Protein AF-A0A497QU41-F1 (afdb_monomer_lite)

Structure (mmCIF, N/CA/C/O backbone):
data_AF-A0A497QU41-F1
#
_entry.id   AF-A0A497QU41-F1
#
loop_
_atom_site.group_PDB
_atom_site.id
_atom_site.type_symbol
_atom_site.label_atom_id
_atom_site.label_alt_id
_atom_site.label_comp_id
_atom_site.label_asym_id
_atom_site.label_entity_id
_atom_site.label_seq_id
_atom_site.pdbx_PDB_ins_code
_atom_site.Cartn_x
_atom_site.Cartn_y
_atom_site.Cartn_z
_atom_site.occupancy
_atom_site.B_iso_or_equiv
_atom_site.auth_seq_id
_atom_site.auth_comp_id
_atom_site.auth_asym_id
_atom_site.auth_atom_id
_atom_site.pdbx_PDB_model_num
ATOM 1 N N . MET A 1 1 ? -20.202 18.257 -1.937 1.00 37.16 1 MET A N 1
ATOM 2 C CA . MET A 1 1 ? -18.798 18.695 -1.811 1.00 37.16 1 MET A CA 1
ATOM 3 C C . MET A 1 1 ? -18.062 17.579 -1.088 1.00 37.16 1 MET A C 1
ATOM 5 O O . MET A 1 1 ? -18.137 17.521 0.130 1.00 37.16 1 MET A O 1
ATOM 9 N N . ASN A 1 2 ? -17.485 16.623 -1.822 1.00 43.94 2 ASN A N 1
ATOM 10 C CA . ASN A 1 2 ? -16.671 15.579 -1.199 1.00 43.94 2 ASN A CA 1
ATOM 11 C C . ASN A 1 2 ? -15.349 16.237 -0.822 1.00 43.94 2 ASN A C 1
ATOM 13 O O . ASN A 1 2 ? -14.589 16.638 -1.697 1.00 43.94 2 ASN A O 1
ATOM 17 N N . ILE A 1 3 ? -15.139 16.457 0.472 1.00 51.16 3 ILE A N 1
ATOM 18 C CA . ILE A 1 3 ? -13.852 16.917 0.981 1.00 51.16 3 ILE A CA 1
ATOM 19 C C . ILE A 1 3 ? -12.942 15.697 0.895 1.00 51.16 3 ILE A C 1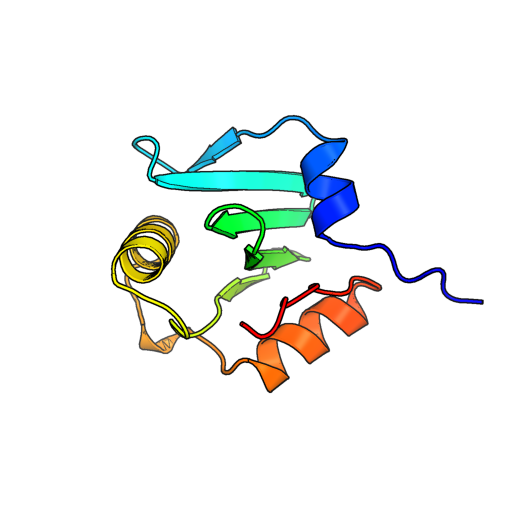
ATOM 21 O O . ILE A 1 3 ? -12.971 14.840 1.775 1.00 51.16 3 ILE A O 1
ATOM 25 N N . GLU A 1 4 ? -12.214 15.575 -0.209 1.00 59.38 4 GLU A N 1
ATOM 26 C CA . GLU A 1 4 ? -11.211 14.531 -0.360 1.00 59.38 4 GLU A CA 1
ATOM 27 C C . GLU A 1 4 ? -10.154 14.718 0.733 1.00 59.38 4 GLU A C 1
ATOM 29 O O . GLU A 1 4 ? -9.548 15.786 0.862 1.00 59.38 4 GLU A O 1
ATOM 34 N N . ARG A 1 5 ? -9.974 13.702 1.581 1.00 70.94 5 ARG A N 1
ATOM 35 C CA . ARG A 1 5 ? -8.987 13.759 2.662 1.00 70.94 5 ARG A CA 1
ATOM 36 C C . ARG A 1 5 ? -7.640 13.274 2.135 1.00 70.94 5 ARG A C 1
ATOM 38 O O . ARG A 1 5 ? -7.533 12.219 1.510 1.00 70.94 5 ARG A O 1
ATOM 45 N N . SER A 1 6 ? -6.593 14.042 2.415 1.00 81.12 6 SER A N 1
ATOM 46 C CA . SER A 1 6 ? -5.214 13.642 2.134 1.00 81.12 6 SER A CA 1
ATOM 47 C C . SER A 1 6 ? -4.829 12.472 3.041 1.00 81.12 6 SER A C 1
ATOM 49 O O . SER A 1 6 ? -4.898 12.565 4.269 1.00 81.12 6 SER A O 1
ATOM 51 N N . ILE A 1 7 ? -4.374 11.367 2.442 1.00 80.50 7 ILE A N 1
ATOM 52 C CA . ILE A 1 7 ? -3.885 10.203 3.195 1.00 80.50 7 ILE A CA 1
ATOM 53 C C . ILE A 1 7 ? -2.680 10.558 4.084 1.00 80.50 7 ILE A C 1
ATOM 55 O O . ILE A 1 7 ? -2.451 9.945 5.128 1.00 80.50 7 ILE A O 1
ATOM 59 N N . LEU A 1 8 ? -1.919 11.580 3.684 1.00 78.56 8 LEU A N 1
ATOM 60 C CA . LEU A 1 8 ? -0.785 12.078 4.448 1.00 78.56 8 LEU A CA 1
ATOM 61 C C . LEU A 1 8 ? -1.241 12.814 5.711 1.00 78.56 8 LEU A C 1
ATOM 63 O O . LEU A 1 8 ? -0.634 12.642 6.764 1.00 78.56 8 LEU A O 1
ATOM 67 N N . ASP A 1 9 ? -2.339 13.562 5.636 1.00 80.69 9 ASP A N 1
ATOM 68 C CA . ASP A 1 9 ? -2.876 14.281 6.794 1.00 80.69 9 ASP A CA 1
ATOM 69 C C . ASP A 1 9 ? -3.371 13.284 7.842 1.00 80.69 9 ASP A C 1
ATOM 71 O O . ASP A 1 9 ? -3.135 13.464 9.036 1.00 80.69 9 ASP A O 1
ATOM 75 N N . ILE A 1 10 ? -3.980 12.180 7.400 1.00 78.44 10 ILE A N 1
ATOM 76 C CA . ILE A 1 10 ? -4.385 11.080 8.284 1.00 78.44 10 ILE A CA 1
ATOM 77 C C . ILE A 1 10 ? -3.163 10.499 8.994 1.00 78.44 10 ILE A C 1
ATOM 79 O O . ILE A 1 10 ? -3.180 10.351 10.216 1.00 78.44 10 ILE A O 1
ATOM 83 N N . LYS A 1 11 ? -2.085 10.220 8.252 1.00 80.31 11 LYS A N 1
ATOM 84 C CA . LYS A 1 11 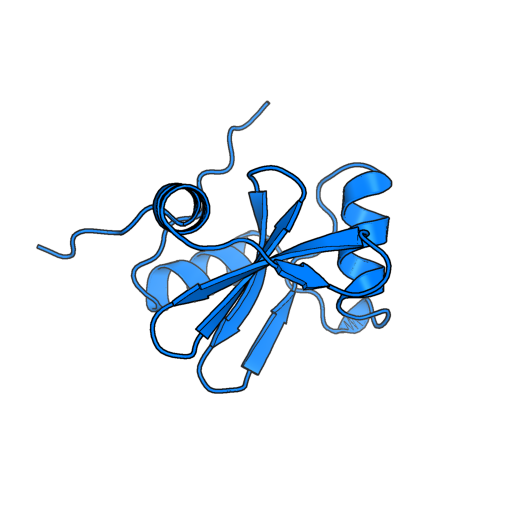? -0.834 9.704 8.818 1.00 80.31 11 LYS A CA 1
ATOM 85 C C . LYS A 1 11 ? -0.237 10.654 9.863 1.00 80.31 11 LYS A C 1
ATOM 87 O O . LYS A 1 11 ? 0.218 10.189 10.902 1.00 80.31 11 LYS A O 1
ATOM 92 N N . LEU A 1 12 ? -0.216 11.960 9.592 1.00 77.62 12 LEU A N 1
ATOM 93 C CA . LEU A 1 12 ? 0.389 12.962 10.478 1.00 77.62 12 LEU A CA 1
ATOM 94 C C . LEU A 1 12 ? -0.411 13.189 11.767 1.00 77.62 12 LEU A C 1
ATOM 96 O O . LEU A 1 12 ? 0.180 13.517 12.792 1.00 77.62 12 LEU A O 1
ATOM 100 N N . ASN A 1 13 ? -1.730 12.993 11.725 1.00 78.81 13 ASN A N 1
ATOM 101 C CA . ASN A 1 13 ? -2.625 13.240 12.860 1.00 78.81 13 ASN A CA 1
ATOM 102 C C . ASN A 1 13 ? -3.021 11.970 13.630 1.00 78.81 13 ASN A C 1
ATOM 104 O O . ASN A 1 13 ? -3.817 12.047 14.565 1.00 78.81 13 ASN A O 1
ATOM 108 N N . SER A 1 14 ? -2.481 10.806 13.259 1.00 74.69 14 SER A N 1
ATOM 109 C CA . SER A 1 14 ? -2.855 9.521 13.855 1.00 74.69 14 SER A CA 1
ATOM 110 C C . SER A 1 14 ? -1.642 8.787 14.432 1.00 74.69 14 SER A C 1
ATOM 112 O O . SER A 1 14 ? -0.540 8.874 13.878 1.00 74.69 14 SER A O 1
ATOM 114 N N . PRO A 1 15 ? -1.812 8.003 15.514 1.00 73.31 15 PRO A N 1
ATOM 115 C CA . PRO A 1 15 ? -0.748 7.157 16.033 1.00 73.31 15 PRO A CA 1
ATOM 116 C C . PRO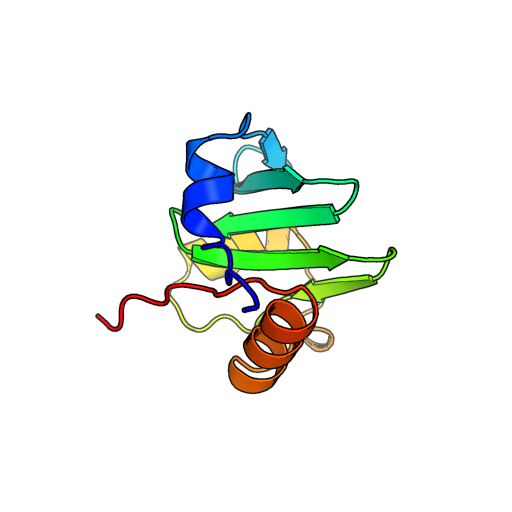 A 1 15 ? -0.207 6.238 14.935 1.00 73.31 15 PRO A C 1
ATOM 118 O O . PRO A 1 15 ? -0.954 5.526 14.258 1.00 73.31 15 PRO A O 1
ATOM 121 N N . THR A 1 16 ? 1.110 6.266 14.753 1.00 73.56 16 THR A N 1
ATOM 122 C CA . THR A 1 16 ? 1.794 5.415 13.784 1.00 73.56 16 THR A CA 1
ATOM 123 C C . THR A 1 16 ? 2.237 4.122 14.460 1.00 73.56 16 THR A C 1
ATOM 125 O O . THR A 1 16 ? 2.883 4.148 15.505 1.00 73.56 16 THR A O 1
ATOM 128 N N . GLN A 1 17 ? 1.924 2.987 13.845 1.00 74.62 17 GLN A N 1
ATOM 129 C CA . GLN A 1 17 ? 2.363 1.662 14.276 1.00 74.62 17 GLN A CA 1
ATOM 130 C C . GLN A 1 17 ? 3.348 1.069 13.263 1.00 74.62 17 GLN A C 1
ATOM 132 O O . GLN A 1 17 ? 3.405 1.502 12.114 1.00 74.62 17 GLN A O 1
ATOM 137 N N . PHE A 1 18 ? 4.137 0.074 13.667 1.00 69.31 18 PHE A N 1
ATOM 138 C CA . PHE A 1 18 ? 5.073 -0.609 12.772 1.00 69.31 18 PHE A CA 1
ATOM 139 C C . PHE A 1 18 ? 4.513 -1.966 12.343 1.00 69.31 18 PHE A C 1
ATOM 141 O O . PHE A 1 18 ? 4.072 -2.758 13.171 1.00 69.31 18 PHE A O 1
ATOM 148 N N . ALA A 1 19 ? 4.573 -2.256 11.047 1.00 61.72 19 ALA A N 1
ATOM 149 C CA . ALA A 1 19 ? 4.377 -3.592 10.512 1.00 61.72 19 ALA A CA 1
ATOM 150 C C . ALA A 1 19 ? 5.689 -4.386 10.646 1.00 61.72 19 ALA A C 1
ATOM 152 O O . ALA A 1 19 ? 6.704 -4.048 10.023 1.00 61.72 19 ALA A O 1
ATOM 153 N N . GLY A 1 20 ? 5.667 -5.437 11.471 1.00 62.22 20 GLY A N 1
ATOM 154 C CA . GLY A 1 20 ? 6.802 -6.339 11.686 1.00 62.22 20 GLY A CA 1
ATOM 155 C C . GLY A 1 20 ? 8.018 -5.674 12.346 1.00 62.22 20 GLY A C 1
ATOM 156 O O . GLY A 1 20 ? 7.890 -4.746 13.145 1.00 62.22 20 GLY A O 1
ATOM 157 N N . ALA A 1 21 ? 9.223 -6.152 12.014 1.00 55.09 21 ALA A N 1
ATOM 158 C CA . ALA A 1 21 ? 10.494 -5.638 12.533 1.00 55.09 21 ALA A CA 1
ATOM 159 C C . ALA A 1 21 ? 10.842 -4.258 11.932 1.00 55.09 21 ALA A C 1
ATOM 161 O O . ALA A 1 21 ? 11.730 -4.134 11.088 1.00 55.09 21 ALA A O 1
ATOM 162 N N . LYS A 1 22 ? 10.111 -3.217 12.354 1.00 60.19 22 LYS A N 1
ATOM 163 C CA . LYS A 1 22 ? 10.331 -1.795 12.015 1.00 60.19 22 LYS A CA 1
ATOM 164 C C . LYS A 1 22 ? 10.381 -1.484 10.509 1.00 60.19 22 LYS A C 1
ATOM 166 O O . LYS A 1 22 ? 11.106 -0.586 10.094 1.00 60.19 22 LYS A O 1
ATOM 171 N N . SER A 1 23 ? 9.653 -2.236 9.682 1.00 64.88 23 SER A N 1
ATOM 172 C CA . SER A 1 23 ? 9.808 -2.167 8.224 1.00 64.88 23 SER A CA 1
ATOM 173 C C . SER A 1 23 ? 8.882 -1.124 7.599 1.00 64.88 23 SER A C 1
ATOM 175 O O . SER A 1 23 ? 9.359 -0.112 7.114 1.00 64.88 23 SER A O 1
ATOM 177 N N . ALA A 1 24 ? 7.564 -1.318 7.643 1.00 74.00 24 ALA A N 1
ATOM 178 C CA . ALA A 1 24 ? 6.599 -0.333 7.147 1.00 74.00 24 ALA A CA 1
ATOM 179 C C . ALA A 1 24 ? 5.866 0.310 8.324 1.00 74.00 24 ALA A C 1
ATOM 181 O O . ALA A 1 24 ? 5.586 -0.368 9.311 1.00 74.00 24 ALA A O 1
ATOM 182 N N . THR A 1 25 ? 5.533 1.592 8.231 1.00 85.81 25 THR A N 1
ATOM 183 C CA . THR A 1 25 ? 4.622 2.215 9.193 1.00 85.81 25 THR A CA 1
ATOM 184 C C . THR A 1 25 ? 3.187 2.055 8.723 1.00 85.81 25 THR A C 1
ATOM 186 O O . THR A 1 25 ? 2.939 1.981 7.523 1.00 85.81 25 THR A O 1
ATOM 189 N N . TYR A 1 26 ? 2.232 1.984 9.642 1.00 87.94 26 TYR A N 1
ATOM 190 C CA . TYR A 1 26 ? 0.820 1.990 9.297 1.00 87.94 26 TYR A CA 1
ATOM 191 C C . TYR A 1 26 ? 0.001 2.805 10.286 1.00 87.94 26 TYR A C 1
ATOM 193 O O . TYR A 1 26 ? 0.409 3.020 11.428 1.00 87.94 26 TYR A O 1
ATOM 201 N N . THR A 1 27 ? -1.156 3.262 9.831 1.00 88.62 27 THR A N 1
ATOM 202 C CA . THR A 1 27 ? -2.162 3.901 10.672 1.00 88.62 27 THR A CA 1
ATOM 203 C C . THR A 1 27 ? -3.527 3.273 10.427 1.00 88.62 27 THR A C 1
ATOM 205 O O . THR A 1 27 ? -3.708 2.544 9.450 1.00 88.62 27 THR A O 1
ATOM 208 N N . THR A 1 28 ? -4.460 3.497 11.346 1.00 87.50 28 THR A N 1
ATOM 209 C CA . THR A 1 28 ? -5.832 2.989 11.256 1.00 87.50 28 THR A CA 1
ATOM 210 C C . THR A 1 28 ? -6.796 4.162 11.305 1.00 87.50 28 THR A C 1
ATOM 212 O O . THR A 1 28 ? -6.691 4.997 12.200 1.00 87.50 28 THR A O 1
ATOM 215 N N . LEU A 1 29 ? -7.732 4.211 10.363 1.00 84.56 29 LEU A N 1
ATOM 216 C CA . LEU A 1 29 ? -8.809 5.192 10.317 1.00 84.56 29 LEU A CA 1
ATOM 217 C C . LEU A 1 29 ? -10.118 4.436 10.116 1.00 84.56 29 LEU A C 1
ATOM 219 O O . LEU A 1 29 ? -10.239 3.694 9.154 1.00 84.56 29 LEU A O 1
ATOM 223 N N . GLU A 1 30 ? -11.074 4.606 11.031 1.00 84.31 30 GLU A N 1
ATOM 224 C CA . GLU A 1 30 ? -12.441 4.066 10.887 1.00 84.31 30 GLU A CA 1
ATOM 225 C C . GLU A 1 30 ? -12.513 2.541 10.625 1.00 84.31 30 GLU A C 1
ATOM 227 O O . GLU A 1 30 ? -13.486 2.035 10.085 1.00 84.31 30 GLU A O 1
ATOM 232 N N . GLY A 1 31 ? -11.496 1.786 11.057 1.00 85.44 31 GLY A N 1
ATOM 233 C CA . GLY A 1 31 ? -11.398 0.333 10.850 1.00 85.44 31 GLY A CA 1
ATOM 234 C C . GLY A 1 31 ? -10.558 -0.081 9.637 1.00 85.44 31 GLY A C 1
ATOM 235 O O . GLY A 1 31 ? -10.138 -1.237 9.560 1.00 85.44 31 GLY A O 1
ATOM 236 N N . ASP A 1 32 ? -10.220 0.863 8.762 1.00 90.00 32 ASP A N 1
ATOM 237 C CA . ASP A 1 32 ? -9.327 0.655 7.628 1.00 90.00 32 ASP A CA 1
ATOM 238 C C . ASP A 1 32 ? -7.868 0.895 8.022 1.00 90.00 32 ASP A C 1
ATOM 240 O O . ASP A 1 32 ? -7.552 1.747 8.855 1.00 90.00 32 ASP A O 1
ATOM 244 N N . GLN A 1 33 ? -6.952 0.144 7.412 1.00 92.00 33 GLN A N 1
ATOM 245 C CA . GLN A 1 33 ? -5.516 0.228 7.693 1.00 92.00 33 GLN A CA 1
ATOM 246 C C . GLN A 1 33 ? -4.759 0.749 6.480 1.00 92.00 33 GLN A C 1
ATOM 248 O O . GLN A 1 33 ? -4.964 0.270 5.370 1.00 92.00 33 GLN A O 1
ATOM 253 N N . PHE A 1 34 ? -3.824 1.669 6.694 1.00 91.50 34 PHE A N 1
ATOM 254 C CA . PHE A 1 34 ? -3.032 2.286 5.631 1.00 91.50 34 PHE A CA 1
ATOM 255 C C . PHE A 1 34 ? -1.551 2.164 5.959 1.00 91.50 34 PHE A C 1
ATOM 257 O O . PHE A 1 34 ? -1.119 2.627 7.012 1.00 91.50 34 PHE A O 1
ATOM 264 N N . TRP A 1 35 ? -0.775 1.547 5.068 1.00 92.12 35 TRP A N 1
ATOM 265 C CA . TRP A 1 35 ? 0.667 1.357 5.210 1.00 92.12 35 TRP A CA 1
ATOM 266 C C . TRP A 1 35 ? 1.444 2.353 4.364 1.00 92.12 35 TRP A C 1
ATOM 268 O O . TRP A 1 35 ? 1.118 2.601 3.200 1.00 92.12 35 TRP A O 1
ATOM 278 N N . PHE A 1 36 ? 2.547 2.838 4.922 1.00 88.62 36 PHE A N 1
ATOM 279 C CA . PHE A 1 36 ? 3.367 3.877 4.334 1.00 88.62 36 PHE A CA 1
ATOM 280 C C . PHE A 1 36 ? 4.836 3.470 4.219 1.00 88.62 36 PHE A C 1
ATOM 282 O O . PHE A 1 36 ? 5.413 2.777 5.061 1.00 88.62 36 PHE A O 1
ATOM 289 N N . SER A 1 37 ? 5.456 3.960 3.149 1.00 86.31 37 SER A N 1
ATOM 290 C CA . SER A 1 37 ? 6.901 4.049 2.986 1.00 86.31 37 SER A CA 1
ATOM 291 C C . SER A 1 37 ? 7.281 5.517 3.081 1.00 86.31 37 SER A C 1
ATOM 293 O O . SER A 1 37 ? 7.016 6.272 2.147 1.00 86.31 37 SER A O 1
ATOM 295 N N . TYR A 1 38 ? 7.886 5.924 4.199 1.00 83.44 38 TYR A N 1
ATOM 296 C CA . TYR A 1 38 ? 7.978 7.342 4.564 1.00 83.44 38 TYR A CA 1
ATOM 297 C C . TYR A 1 38 ? 6.580 7.970 4.505 1.00 83.44 38 TYR A C 1
ATOM 299 O O . TYR A 1 38 ? 5.692 7.486 5.200 1.00 83.44 38 TYR A O 1
ATOM 307 N N . ASP A 1 39 ? 6.359 8.998 3.690 1.00 83.88 39 ASP A N 1
ATOM 308 C CA . ASP A 1 39 ? 5.085 9.722 3.566 1.00 83.88 39 ASP A CA 1
ATOM 309 C C . ASP A 1 39 ? 4.179 9.203 2.445 1.00 83.88 39 ASP A C 1
ATOM 311 O O . ASP A 1 39 ? 3.095 9.729 2.220 1.00 83.88 39 ASP A O 1
ATOM 315 N N . THR A 1 40 ? 4.598 8.159 1.735 1.00 86.12 40 THR A N 1
ATOM 316 C CA . THR A 1 40 ? 3.841 7.613 0.607 1.00 86.12 40 THR A CA 1
ATOM 317 C C . THR A 1 40 ? 3.022 6.407 1.036 1.00 86.12 40 THR A C 1
ATOM 319 O O . THR A 1 40 ? 3.587 5.451 1.568 1.00 86.12 40 THR A O 1
ATOM 322 N N . CYS A 1 41 ? 1.711 6.418 0.774 1.00 91.12 41 CYS A N 1
ATOM 323 C CA . CYS A 1 41 ? 0.863 5.245 0.985 1.00 91.12 41 CYS A CA 1
ATOM 324 C C . CYS A 1 41 ? 1.190 4.174 -0.068 1.00 91.12 41 CYS A C 1
ATOM 326 O O . CYS A 1 41 ? 1.183 4.455 -1.269 1.00 91.12 41 CYS A O 1
ATOM 328 N N . ILE A 1 42 ? 1.510 2.962 0.391 1.00 92.25 42 ILE A N 1
ATOM 329 C CA . ILE A 1 42 ? 1.976 1.837 -0.443 1.00 92.25 42 ILE A CA 1
ATOM 330 C C . ILE A 1 42 ? 1.093 0.587 -0.332 1.00 92.25 42 ILE A C 1
ATOM 332 O O . ILE A 1 42 ? 1.190 -0.323 -1.157 1.00 92.25 42 ILE A O 1
ATOM 336 N N . ALA A 1 43 ? 0.228 0.524 0.676 1.00 94.56 43 ALA A N 1
ATOM 337 C CA . ALA A 1 43 ? -0.819 -0.480 0.775 1.00 94.56 43 ALA A CA 1
ATOM 338 C C . ALA A 1 43 ? -1.953 0.046 1.649 1.00 94.56 43 ALA A C 1
ATOM 340 O O . ALA A 1 43 ? -1.732 0.899 2.506 1.00 94.56 43 ALA A O 1
ATOM 341 N N . PHE A 1 44 ? -3.145 -0.507 1.482 1.00 94.19 44 PHE A N 1
ATOM 342 C CA . PHE A 1 44 ? -4.248 -0.280 2.405 1.00 94.19 44 PHE A CA 1
ATOM 343 C C . PHE A 1 44 ? -5.157 -1.502 2.479 1.00 94.19 44 PHE A C 1
ATOM 345 O O . PHE A 1 44 ? -5.209 -2.319 1.558 1.00 94.19 44 PHE A O 1
ATOM 352 N N . ARG A 1 45 ? -5.861 -1.639 3.596 1.00 94.75 45 ARG A N 1
ATOM 353 C CA . ARG A 1 45 ? -6.863 -2.663 3.839 1.00 94.75 45 ARG A CA 1
ATOM 354 C C . ARG A 1 45 ? -8.145 -1.924 4.147 1.00 94.75 45 ARG A C 1
ATOM 356 O O . ARG A 1 45 ? -8.230 -1.303 5.199 1.00 94.75 45 ARG A O 1
ATOM 363 N N . ALA A 1 46 ? -9.086 -2.029 3.223 1.00 91.12 46 ALA A N 1
ATOM 364 C CA . ALA A 1 46 ? -10.425 -1.493 3.368 1.00 91.12 46 ALA A CA 1
ATOM 365 C C . ALA A 1 46 ? -11.432 -2.625 3.206 1.00 91.12 46 ALA A C 1
ATOM 367 O O . ALA A 1 46 ? -11.215 -3.514 2.377 1.00 91.12 46 ALA A O 1
ATOM 368 N N . GLU A 1 47 ? -12.471 -2.641 4.041 1.00 88.06 47 GLU A N 1
ATOM 369 C CA . GLU A 1 47 ? -13.520 -3.678 4.012 1.00 88.06 47 GLU A CA 1
ATOM 370 C C . GLU A 1 47 ? -12.945 -5.116 4.060 1.00 88.06 47 GLU A C 1
ATOM 372 O O . GLU A 1 47 ? -13.399 -6.038 3.385 1.00 88.06 47 GLU A O 1
ATOM 377 N N . GLY A 1 48 ? -11.852 -5.313 4.808 1.00 88.38 48 GLY A N 1
ATOM 378 C CA . GLY A 1 48 ? -11.149 -6.600 4.907 1.00 88.38 48 GLY A CA 1
ATOM 379 C C . GLY A 1 48 ? -10.293 -6.984 3.689 1.00 88.38 48 GLY A C 1
ATOM 380 O O . GLY A 1 48 ? -9.558 -7.973 3.751 1.00 88.38 48 GLY A O 1
ATOM 381 N N . LYS A 1 49 ? -10.302 -6.196 2.608 1.00 92.25 49 LYS A N 1
ATOM 382 C CA . LYS A 1 49 ? -9.527 -6.448 1.389 1.00 92.25 49 LYS A CA 1
ATOM 383 C C . LYS A 1 49 ? -8.218 -5.669 1.383 1.00 92.25 49 LYS A C 1
ATOM 385 O O . LYS A 1 49 ? -8.198 -4.442 1.337 1.00 92.25 49 LYS A O 1
ATOM 390 N N . LEU A 1 50 ? -7.103 -6.397 1.357 1.00 94.75 50 LEU A N 1
ATOM 391 C CA . LEU A 1 50 ? -5.770 -5.816 1.214 1.00 94.75 50 LEU A CA 1
ATOM 392 C C . LEU A 1 50 ? -5.488 -5.462 -0.254 1.00 94.75 50 LEU A C 1
ATOM 394 O O . LEU A 1 50 ? -5.556 -6.313 -1.140 1.00 94.75 50 LEU A O 1
ATOM 398 N N . THR A 1 51 ? -5.135 -4.206 -0.500 1.00 96.25 51 THR A N 1
ATOM 399 C CA . THR A 1 51 ? -4.652 -3.697 -1.784 1.00 96.25 51 THR A CA 1
ATOM 400 C C . THR A 1 51 ? -3.216 -3.213 -1.609 1.00 96.25 51 THR A C 1
ATOM 402 O O . THR A 1 51 ? -2.925 -2.417 -0.721 1.00 96.25 51 THR A O 1
ATOM 405 N N . ILE A 1 52 ? -2.312 -3.684 -2.468 1.00 95.81 52 ILE A N 1
ATOM 406 C CA . ILE A 1 52 ? -0.879 -3.374 -2.413 1.00 95.81 52 ILE A CA 1
ATOM 407 C C . ILE A 1 52 ? -0.445 -2.856 -3.779 1.00 95.81 52 ILE A C 1
ATOM 409 O O . ILE A 1 52 ? -0.775 -3.470 -4.792 1.00 95.81 52 ILE A O 1
ATOM 413 N N . ILE A 1 53 ? 0.306 -1.758 -3.821 1.00 95.88 53 ILE A N 1
ATOM 414 C CA . ILE A 1 53 ? 0.833 -1.217 -5.077 1.00 95.88 53 ILE A CA 1
ATOM 415 C C . ILE A 1 53 ? 2.078 -1.989 -5.540 1.00 95.88 53 ILE A C 1
ATOM 417 O O . ILE A 1 53 ? 2.852 -2.519 -4.733 1.00 95.88 53 ILE A O 1
ATOM 421 N N . LYS A 1 54 ? 2.314 -2.059 -6.853 1.00 95.88 54 LYS A N 1
ATOM 422 C CA . LYS A 1 54 ? 3.617 -2.482 -7.385 1.00 95.88 54 LYS A CA 1
ATOM 423 C C . LYS A 1 54 ? 4.708 -1.534 -6.890 1.00 95.88 54 LYS A C 1
ATOM 425 O O . LYS A 1 54 ? 4.460 -0.367 -6.612 1.00 95.88 54 LYS A O 1
ATOM 430 N N . ASN A 1 55 ? 5.935 -2.037 -6.764 1.00 93.38 55 ASN A N 1
ATOM 431 C CA . ASN A 1 55 ? 7.034 -1.169 -6.359 1.00 93.38 55 ASN A CA 1
ATOM 432 C C . ASN A 1 55 ? 7.359 -0.192 -7.496 1.00 93.38 55 ASN A C 1
ATOM 434 O O . ASN A 1 55 ? 7.898 -0.615 -8.514 1.00 93.38 55 ASN A O 1
ATOM 438 N N . LEU A 1 56 ? 7.040 1.085 -7.301 1.00 89.50 56 LEU A N 1
ATOM 439 C CA . LEU A 1 56 ? 7.361 2.173 -8.231 1.00 89.50 56 LEU A CA 1
ATOM 440 C C . LEU A 1 56 ? 8.640 2.924 -7.831 1.00 89.50 56 LEU A C 1
ATOM 442 O O . LEU A 1 56 ? 9.028 3.881 -8.490 1.00 89.50 56 LEU A O 1
ATOM 446 N N . TRP A 1 57 ? 9.279 2.508 -6.734 1.00 88.38 57 TRP A N 1
ATOM 447 C CA . TRP A 1 57 ? 10.429 3.181 -6.135 1.00 88.38 57 TRP A CA 1
ATOM 448 C C . TRP A 1 57 ? 11.605 2.211 -5.942 1.00 88.38 57 TRP A C 1
ATOM 450 O O . TRP A 1 57 ? 11.671 1.122 -6.512 1.00 88.38 57 TRP A O 1
ATOM 460 N N . SER A 1 58 ? 12.556 2.620 -5.104 1.00 86.12 58 SER A N 1
ATOM 461 C CA . SER A 1 58 ? 13.790 1.897 -4.796 1.00 86.12 58 SER A CA 1
ATOM 462 C C . SER A 1 58 ? 13.583 0.686 -3.861 1.00 86.12 58 SER A C 1
ATOM 464 O O . SER A 1 58 ? 12.481 0.355 -3.413 1.00 86.12 58 SER A O 1
ATOM 466 N N . ASN A 1 59 ? 14.690 0.021 -3.533 1.00 88.50 59 ASN A N 1
ATOM 467 C CA . ASN A 1 59 ? 14.780 -1.176 -2.698 1.00 88.50 59 ASN A CA 1
ATOM 468 C C . ASN A 1 59 ? 14.149 -1.009 -1.309 1.00 88.50 59 ASN A C 1
ATOM 470 O O . ASN A 1 59 ? 13.629 -1.976 -0.754 1.00 88.50 59 ASN A O 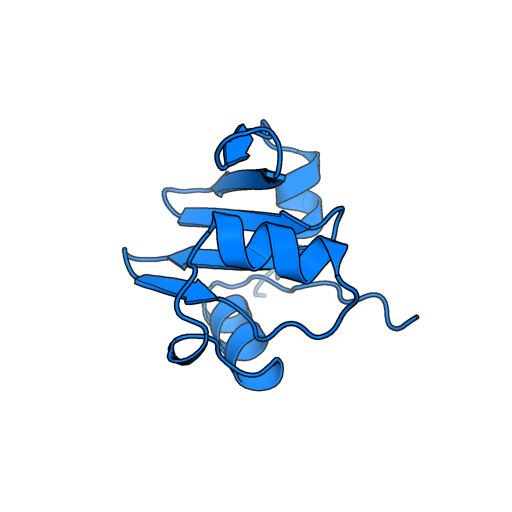1
ATOM 474 N N . THR A 1 60 ? 14.168 0.195 -0.731 1.00 88.31 60 THR A N 1
ATOM 475 C CA . THR A 1 60 ? 13.547 0.449 0.579 1.00 88.31 60 THR A CA 1
ATOM 476 C C . THR A 1 60 ? 12.040 0.214 0.539 1.00 88.31 60 THR A C 1
ATOM 478 O O . THR A 1 60 ? 11.533 -0.576 1.332 1.00 88.31 60 THR A O 1
ATOM 481 N N . THR A 1 61 ? 11.337 0.774 -0.446 1.00 89.44 61 THR A N 1
ATOM 482 C CA . THR A 1 61 ? 9.900 0.528 -0.612 1.00 89.44 61 THR A CA 1
ATOM 483 C C . THR A 1 61 ? 9.617 -0.927 -0.968 1.00 89.44 61 THR A C 1
ATOM 485 O O . THR A 1 61 ? 8.689 -1.524 -0.428 1.00 89.44 61 THR A O 1
ATOM 488 N N . GLY A 1 62 ? 10.477 -1.554 -1.778 1.00 90.12 62 GLY A N 1
ATOM 489 C CA . GLY A 1 62 ? 10.412 -2.993 -2.039 1.00 90.12 62 GLY A CA 1
ATOM 490 C C . GLY A 1 62 ? 10.462 -3.848 -0.764 1.00 90.12 62 GLY A C 1
ATOM 491 O O . GLY A 1 62 ? 9.686 -4.795 -0.633 1.00 90.12 62 GLY A O 1
ATOM 492 N N . ARG A 1 63 ? 11.323 -3.496 0.204 1.00 89.62 63 ARG A N 1
ATOM 493 C CA . ARG A 1 63 ? 11.393 -4.167 1.515 1.00 89.62 63 ARG A CA 1
ATOM 494 C C . ARG A 1 63 ? 10.112 -3.979 2.322 1.00 89.62 63 ARG A C 1
ATOM 496 O O . ARG A 1 63 ? 9.616 -4.957 2.871 1.00 89.62 63 ARG A O 1
ATOM 503 N N . HIS A 1 64 ? 9.555 -2.769 2.354 1.00 90.31 64 HIS A N 1
ATOM 504 C CA . HIS A 1 64 ? 8.295 -2.496 3.056 1.00 90.31 64 HIS A CA 1
ATOM 505 C C . HIS A 1 64 ? 7.140 -3.304 2.456 1.00 90.31 64 HIS A C 1
ATOM 507 O O . HIS A 1 64 ? 6.397 -3.952 3.186 1.00 90.31 64 HIS A O 1
ATOM 513 N N . LEU A 1 65 ? 7.044 -3.351 1.125 1.00 92.12 65 LEU A N 1
ATOM 514 C CA . LEU A 1 65 ? 6.038 -4.146 0.422 1.00 92.12 65 LEU A CA 1
ATOM 515 C C . LEU A 1 65 ? 6.171 -5.639 0.742 1.00 92.12 65 LEU A C 1
ATOM 517 O O . LEU A 1 65 ? 5.169 -6.289 1.006 1.00 92.12 65 LEU A O 1
ATOM 521 N N . ASN A 1 66 ? 7.394 -6.177 0.775 1.00 91.81 66 ASN A N 1
ATOM 522 C CA . ASN A 1 66 ? 7.630 -7.579 1.137 1.00 91.81 66 ASN A CA 1
ATOM 523 C C . ASN A 1 66 ? 7.324 -7.885 2.613 1.00 91.81 66 ASN A C 1
ATOM 525 O O . ASN A 1 66 ? 7.020 -9.032 2.934 1.00 91.81 66 ASN A O 1
ATOM 529 N N . ALA A 1 67 ? 7.438 -6.895 3.503 1.00 90.00 67 ALA A N 1
ATOM 530 C CA . ALA A 1 67 ? 7.046 -7.032 4.903 1.00 90.00 67 ALA A CA 1
ATOM 531 C C . ALA A 1 67 ? 5.517 -7.080 5.074 1.00 90.00 67 ALA A C 1
ATOM 533 O O . ALA A 1 67 ? 5.040 -7.698 6.020 1.00 90.00 67 ALA A O 1
ATOM 534 N N . ILE A 1 68 ? 4.770 -6.455 4.157 1.00 90.75 68 ILE A N 1
ATOM 535 C CA . ILE A 1 68 ? 3.301 -6.483 4.121 1.00 90.75 68 ILE A CA 1
ATOM 536 C C . ILE A 1 68 ? 2.809 -7.792 3.487 1.00 90.75 68 ILE A C 1
ATOM 538 O O . ILE A 1 68 ? 2.062 -8.535 4.114 1.00 90.75 68 ILE A O 1
ATOM 542 N N . ASP A 1 69 ? 3.241 -8.083 2.256 1.00 91.25 69 ASP A N 1
ATOM 543 C CA . ASP A 1 69 ? 2.997 -9.355 1.568 1.00 91.25 69 ASP A CA 1
ATOM 544 C C . ASP A 1 69 ? 4.138 -9.647 0.571 1.00 91.25 69 ASP A C 1
ATOM 546 O O . ASP A 1 69 ? 4.508 -8.832 -0.291 1.00 91.25 69 ASP A O 1
ATOM 550 N N . LYS A 1 70 ? 4.711 -10.849 0.684 1.00 91.69 70 LYS A N 1
ATOM 551 C CA . LYS A 1 70 ? 5.799 -11.328 -0.179 1.00 91.69 70 LYS A CA 1
ATOM 552 C C . LYS A 1 70 ? 5.316 -11.682 -1.587 1.00 91.69 70 LYS A C 1
ATOM 554 O O . LYS A 1 70 ? 6.126 -11.684 -2.514 1.00 91.69 70 LYS A O 1
ATOM 559 N N . ASP A 1 71 ? 4.028 -11.964 -1.759 1.00 93.38 71 ASP A N 1
ATOM 560 C CA . ASP A 1 71 ? 3.435 -12.327 -3.037 1.00 93.38 71 ASP A CA 1
ATOM 561 C C . ASP A 1 71 ? 3.282 -11.099 -3.944 1.00 93.38 71 ASP A C 1
ATOM 563 O O . ASP A 1 71 ? 2.395 -10.255 -3.797 1.00 93.38 71 ASP A O 1
ATOM 567 N N . LYS A 1 72 ? 4.188 -10.996 -4.917 1.00 93.50 72 LYS A N 1
ATOM 568 C CA . LYS A 1 72 ? 4.225 -9.878 -5.863 1.00 93.50 72 LYS A CA 1
ATOM 569 C C . LYS A 1 72 ? 3.089 -9.928 -6.886 1.00 93.50 72 LYS A C 1
ATOM 571 O O . LYS A 1 72 ? 2.783 -8.886 -7.458 1.00 93.50 72 LYS A O 1
ATOM 576 N N . SER A 1 73 ? 2.472 -11.091 -7.113 1.00 94.31 73 SER A N 1
ATOM 577 C CA . SER A 1 73 ? 1.427 -11.262 -8.134 1.00 94.31 73 SER A CA 1
ATOM 578 C C . SER A 1 73 ? 0.124 -10.539 -7.777 1.00 94.31 73 SER A C 1
ATOM 580 O O . SER A 1 73 ? -0.620 -10.125 -8.659 1.00 94.31 73 SER A O 1
ATOM 582 N N . LYS A 1 74 ? -0.112 -10.308 -6.481 1.00 92.56 74 LYS A N 1
ATOM 583 C CA . LYS A 1 74 ? -1.288 -9.599 -5.954 1.00 92.56 74 LYS A CA 1
ATOM 584 C C . LYS A 1 74 ? -1.188 -8.075 -6.049 1.00 92.56 74 LYS A C 1
ATOM 586 O O . LYS A 1 74 ? -2.145 -7.374 -5.714 1.00 92.56 74 LYS A O 1
ATOM 591 N N . ARG A 1 75 ? -0.026 -7.545 -6.443 1.00 96.00 75 ARG A N 1
ATOM 592 C CA . ARG A 1 75 ? 0.235 -6.103 -6.460 1.00 96.00 75 ARG A CA 1
ATOM 593 C C . ARG A 1 75 ? -0.395 -5.458 -7.689 1.00 96.00 75 ARG A C 1
ATOM 595 O O . ARG A 1 75 ? -0.217 -5.936 -8.807 1.00 96.00 75 ARG A O 1
ATOM 602 N N . VAL A 1 76 ? -1.091 -4.348 -7.479 1.00 96.44 76 VAL A N 1
ATOM 603 C CA . VAL A 1 76 ? -1.783 -3.602 -8.535 1.00 96.44 76 VAL A CA 1
ATOM 604 C C . VAL A 1 76 ? -0.941 -2.432 -9.038 1.00 96.44 76 VAL A C 1
ATOM 606 O O . VAL A 1 76 ? -0.090 -1.906 -8.318 1.00 96.44 76 VAL A O 1
ATOM 609 N N . ASP A 1 77 ? -1.171 -2.023 -10.281 1.00 95.81 77 ASP A N 1
ATOM 610 C CA . ASP A 1 77 ? -0.543 -0.831 -10.854 1.00 95.81 77 ASP A CA 1
ATOM 611 C C . ASP A 1 77 ? -1.023 0.458 -10.173 1.00 95.81 77 ASP A C 1
ATOM 613 O O . ASP A 1 77 ? -2.063 0.479 -9.510 1.00 95.81 77 ASP A O 1
ATOM 617 N N . GLN A 1 78 ? -0.257 1.540 -10.346 1.00 92.88 78 GLN A N 1
ATOM 618 C CA . GLN A 1 78 ? -0.512 2.828 -9.695 1.00 92.88 78 GLN A CA 1
ATOM 619 C C . GLN A 1 78 ? -1.921 3.354 -9.953 1.00 92.88 78 GLN A C 1
ATOM 621 O O . GLN A 1 78 ? -2.603 3.774 -9.026 1.00 92.88 78 GLN A O 1
ATOM 626 N N . GLU A 1 79 ? -2.368 3.295 -11.204 1.00 91.88 79 GLU A N 1
ATOM 627 C CA . GLU A 1 79 ? -3.686 3.781 -11.606 1.00 91.88 79 GLU A CA 1
ATOM 628 C C . GLU A 1 79 ? -4.809 3.036 -10.870 1.00 91.88 79 GLU A C 1
ATOM 630 O O . GLU A 1 79 ? -5.696 3.650 -10.280 1.00 91.88 79 GLU A O 1
ATOM 635 N N . VAL A 1 80 ? -4.724 1.703 -10.817 1.00 93.94 80 VAL A N 1
ATOM 636 C CA . VAL A 1 80 ? -5.691 0.859 -10.100 1.00 93.94 80 VAL A CA 1
ATOM 637 C C . VAL A 1 80 ? -5.645 1.128 -8.597 1.00 93.94 80 VAL A C 1
ATOM 639 O O . VAL A 1 80 ? -6.687 1.133 -7.943 1.00 93.94 80 VAL A O 1
ATOM 642 N N . PHE A 1 81 ? -4.453 1.337 -8.038 1.00 94.19 81 PHE A N 1
ATOM 643 C CA . PHE A 1 81 ? -4.279 1.660 -6.625 1.00 94.19 81 PHE A CA 1
ATOM 644 C C . PHE A 1 81 ? -4.965 2.981 -6.263 1.00 94.19 81 PHE A C 1
ATOM 646 O O . PHE A 1 81 ? -5.745 3.028 -5.314 1.00 94.19 81 PHE A O 1
ATOM 653 N N . ASN A 1 82 ? -4.720 4.023 -7.057 1.00 89.94 82 ASN A N 1
ATOM 654 C CA . ASN A 1 82 ? -5.245 5.367 -6.826 1.00 89.94 82 ASN A CA 1
ATOM 655 C C . ASN A 1 82 ? -6.756 5.401 -6.961 1.00 89.94 82 ASN A C 1
ATOM 657 O O . ASN A 1 82 ? -7.430 5.866 -6.053 1.00 89.94 82 ASN A O 1
ATOM 661 N N . LYS A 1 83 ? -7.289 4.787 -8.021 1.00 91.19 83 LYS A N 1
ATOM 662 C CA . LYS A 1 83 ? -8.733 4.689 -8.227 1.00 91.19 83 LYS A CA 1
ATOM 663 C C . LYS A 1 83 ? -9.440 4.019 -7.048 1.00 91.19 83 LYS A C 1
ATOM 665 O O . LYS A 1 83 ? -10.547 4.399 -6.691 1.00 91.19 83 LYS A O 1
ATOM 670 N N . ARG A 1 84 ? -8.815 3.015 -6.422 1.00 92.44 84 ARG A N 1
ATOM 671 C CA . ARG A 1 84 ? -9.385 2.374 -5.228 1.00 92.44 84 ARG A CA 1
ATOM 672 C C . ARG A 1 84 ? -9.300 3.259 -3.983 1.00 92.44 84 ARG A C 1
ATOM 674 O O . ARG A 1 84 ? -10.202 3.173 -3.165 1.00 92.44 84 ARG A O 1
ATOM 681 N N . LEU A 1 85 ? -8.264 4.086 -3.833 1.00 88.38 85 LEU A N 1
ATOM 682 C CA . LEU A 1 85 ? -8.196 5.078 -2.751 1.00 88.38 85 LEU A CA 1
ATOM 683 C C . LEU A 1 85 ? -9.228 6.197 -2.938 1.00 88.38 85 LEU A C 1
ATOM 685 O O . LEU A 1 85 ? -9.895 6.568 -1.978 1.00 88.38 85 LEU A O 1
ATOM 689 N N . GLU A 1 86 ? -9.418 6.671 -4.167 1.00 88.69 86 GLU A N 1
ATOM 690 C CA . GLU A 1 86 ? -10.417 7.694 -4.501 1.00 88.69 86 GLU A CA 1
ATOM 691 C C . GLU A 1 86 ? -11.841 7.218 -4.192 1.00 88.69 86 GLU A C 1
ATOM 693 O O . GLU A 1 86 ? -12.650 7.983 -3.674 1.00 88.69 86 GLU A O 1
ATOM 698 N N . VAL A 1 87 ? -12.140 5.933 -4.425 1.00 88.44 87 VAL A N 1
ATOM 699 C CA . VAL A 1 87 ? -13.417 5.314 -4.017 1.00 88.44 87 VAL A CA 1
ATOM 700 C C . VAL A 1 87 ? -13.631 5.383 -2.499 1.00 88.44 87 VAL A C 1
ATOM 702 O O . VAL A 1 87 ? -14.772 5.492 -2.058 1.00 88.44 87 VAL A O 1
ATOM 705 N N . LEU A 1 88 ? -12.557 5.381 -1.704 1.00 85.56 88 LEU A N 1
ATOM 706 C CA . LEU A 1 88 ? -12.607 5.583 -0.250 1.00 85.56 88 LEU A CA 1
ATOM 707 C C . LEU A 1 88 ? -12.662 7.074 0.145 1.00 85.56 88 LEU A C 1
ATOM 709 O O . LEU A 1 88 ? -12.626 7.396 1.329 1.00 85.56 88 LEU A O 1
ATOM 713 N N . GLY A 1 89 ? -12.720 8.000 -0.819 1.00 84.44 89 GLY A N 1
ATOM 714 C CA . GLY A 1 89 ? -12.675 9.446 -0.578 1.00 84.44 89 GLY A CA 1
ATOM 715 C C . GLY A 1 89 ? -11.287 9.966 -0.187 1.00 84.44 89 GLY A C 1
ATOM 716 O O . GLY A 1 89 ? -11.173 11.037 0.419 1.00 84.44 89 GLY A O 1
ATOM 717 N N . LEU A 1 90 ? -10.236 9.200 -0.498 1.00 84.94 90 LEU A N 1
ATOM 718 C CA . LEU A 1 90 ? -8.858 9.475 -0.103 1.00 84.94 90 LEU A CA 1
ATOM 719 C C . LEU A 1 90 ? -7.984 9.736 -1.325 1.00 84.94 90 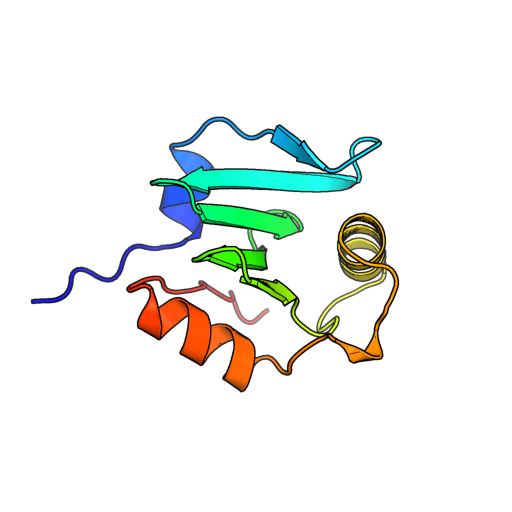LEU A C 1
ATOM 721 O O . LEU A 1 90 ? -8.035 9.001 -2.309 1.00 84.94 90 LEU A O 1
ATOM 725 N N . ILE A 1 91 ? -7.102 10.730 -1.227 1.00 80.38 91 ILE A N 1
ATOM 726 C CA . ILE A 1 91 ? -6.083 10.976 -2.253 1.00 80.38 91 ILE A CA 1
ATOM 727 C C . ILE A 1 91 ? -4.714 10.589 -1.721 1.00 80.38 91 ILE A C 1
ATOM 729 O O . ILE A 1 91 ? -4.322 10.952 -0.606 1.00 80.38 91 ILE A O 1
ATOM 733 N N . ASN A 1 92 ? -3.951 9.895 -2.563 1.00 76.44 92 ASN A N 1
ATOM 734 C CA . ASN A 1 92 ? -2.527 9.714 -2.344 1.00 76.44 92 ASN A CA 1
ATOM 735 C C . ASN A 1 92 ? -1.750 10.850 -3.012 1.00 76.44 92 ASN A C 1
ATOM 737 O O . ASN A 1 92 ? -1.694 10.949 -4.239 1.00 76.44 92 ASN A O 1
ATOM 741 N N . SER A 1 93 ? -1.115 11.690 -2.202 1.00 67.56 93 SER A N 1
ATOM 742 C CA . SER A 1 93 ? -0.230 12.744 -2.688 1.00 67.56 93 SER A CA 1
ATOM 743 C C . SER A 1 93 ? 1.107 12.137 -3.112 1.00 67.56 93 SER A C 1
ATOM 745 O O . SER A 1 93 ? 2.087 12.171 -2.367 1.00 67.56 93 SER A O 1
ATOM 747 N N . PHE A 1 94 ? 1.180 11.571 -4.319 1.00 66.06 94 PHE A N 1
ATOM 748 C CA . PHE A 1 94 ? 2.478 11.295 -4.930 1.00 66.06 94 PHE A CA 1
ATOM 749 C C . PHE A 1 94 ? 3.120 12.636 -5.268 1.00 66.06 94 PHE A C 1
ATOM 751 O O . PHE A 1 94 ? 2.771 13.261 -6.269 1.00 66.06 94 PHE A O 1
ATOM 758 N N . LYS A 1 95 ? 4.079 13.094 -4.461 1.00 52.38 95 LYS A N 1
ATOM 759 C CA . LYS A 1 95 ? 5.023 14.093 -4.963 1.00 52.38 95 LYS A CA 1
ATOM 760 C C . LYS A 1 95 ? 5.780 13.417 -6.109 1.00 52.38 95 LYS A C 1
ATOM 762 O O . LYS A 1 95 ? 6.590 12.527 -5.856 1.00 52.38 95 LYS A O 1
ATOM 767 N N . ARG A 1 96 ? 5.466 13.776 -7.363 1.00 40.12 96 ARG A N 1
ATOM 768 C CA . ARG A 1 96 ? 6.387 13.536 -8.483 1.00 40.12 96 ARG A CA 1
ATOM 769 C C . ARG A 1 96 ? 7.710 14.180 -8.067 1.00 40.12 96 ARG A C 1
ATOM 771 O O . ARG A 1 96 ? 7.732 15.386 -7.822 1.00 40.12 96 ARG A O 1
ATOM 778 N N . LEU A 1 97 ? 8.739 13.356 -7.878 1.00 39.25 97 LEU A N 1
ATOM 779 C CA . LEU A 1 97 ? 10.121 13.824 -7.927 1.00 39.25 97 LEU A CA 1
ATOM 780 C C . LEU A 1 97 ? 10.428 14.269 -9.357 1.00 39.25 97 LEU A C 1
ATOM 782 O O . LEU A 1 97 ? 9.886 13.621 -10.285 1.00 39.25 97 LEU A O 1
#

Sequence (97 aa):
MNIERSILDIKLNSPTQFAGAKSATYTTLEGDQFWFSYDTCIAFRAEGKLTIIKNLWSNTTGRHLNAIDKDKSKRVDQEVFNKRLEVLGLINSFKRL

pLDDT: mean 82.87, std 13.75, range [37.16, 96.44]

Foldseek 3Di:
DLPQDEPLVQVVPFDWDAQPPNQWIWGDDPNKIFIDDVSFTAWIADPNDIAGAQPPDDPSSVRSSVSVPVDNVRHDYPVVVQVVCVVVSYGTPPPDD

Radius of gyration: 12.49 Å; chains: 1; bounding box: 34×31×28 Å

Secondary structure (DSSP, 8-state):
---PEEHHHHHHHS--EEETTTTEEEEEETTEEEEEETTEEEEEEET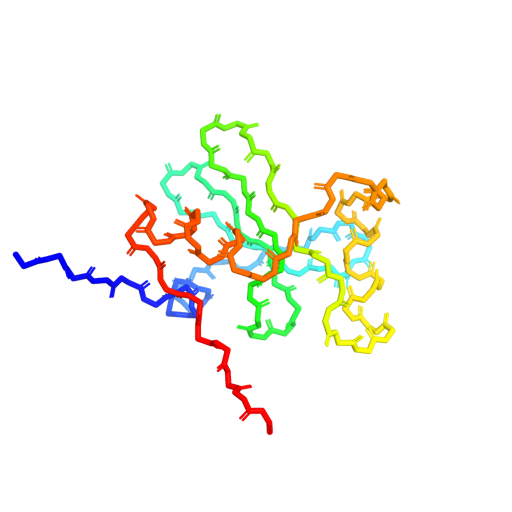TEEEEB---S-HHHHHHHHHH-S-GGGPBPHHHHHHHHHHTTEE------